Protein AF-A0A3M4UDH0-F1 (afdb_monomer)

Solvent-accessible surface area (backbone atoms only — not comparable to full-atom values): 4778 Å² total; per-residue (Å²): 132,92,74,84,60,96,80,56,93,66,86,55,70,69,49,54,55,49,48,49,68,74,40,75,86,57,77,43,78,56,75,92,46,84,79,57,95,83,54,86,55,45,65,68,58,45,55,53,49,33,51,74,71,73,45,45,94,40,49,46,72,70,60,94,88,63,85,87,86,134

Structure (mmCIF, N/CA/C/O backbone):
data_AF-A0A3M4UDH0-F1
#
_entry.id   AF-A0A3M4UDH0-F1
#
loop_
_atom_site.group_PDB
_atom_site.id
_atom_site.type_symbol
_atom_site.label_atom_id
_atom_site.label_alt_id
_atom_site.label_comp_id
_atom_site.label_asym_id
_atom_site.label_entity_id
_atom_site.label_seq_id
_atom_site.pdbx_PDB_ins_code
_atom_site.Cartn_x
_atom_site.Cartn_y
_atom_site.Cartn_z
_atom_site.occupancy
_atom_site.B_iso_or_equiv
_atom_site.auth_seq_id
_atom_site.auth_comp_id
_atom_site.auth_asym_id
_atom_site.auth_atom_id
_atom_site.pdbx_PDB_model_num
ATOM 1 N N . MET A 1 1 ? 2.936 14.491 -9.788 1.00 50.81 1 MET A N 1
ATOM 2 C CA . MET A 1 1 ? 2.554 13.264 -10.519 1.00 50.81 1 MET A CA 1
ATOM 3 C C . MET A 1 1 ? 1.034 13.266 -10.699 1.00 50.81 1 MET A C 1
ATOM 5 O O . MET A 1 1 ? 0.374 14.028 -10.001 1.00 50.81 1 MET A O 1
ATOM 9 N N . MET A 1 2 ? 0.488 12.555 -11.691 1.00 48.91 2 MET A N 1
ATOM 10 C CA . MET A 1 2 ? -0.936 12.634 -12.067 1.00 48.91 2 MET A CA 1
ATOM 11 C C . MET A 1 2 ? -1.833 11.942 -11.028 1.00 48.91 2 MET A C 1
ATOM 13 O O . MET A 1 2 ? -1.755 10.730 -10.868 1.00 48.91 2 MET A O 1
ATOM 17 N N . THR A 1 3 ? -2.711 12.693 -10.361 1.00 51.81 3 THR A N 1
ATOM 18 C CA . THR A 1 3 ? -3.756 12.160 -9.473 1.00 51.81 3 THR A CA 1
ATOM 19 C C . THR A 1 3 ? -5.068 11.992 -10.248 1.00 51.81 3 THR A C 1
ATOM 21 O O . THR A 1 3 ? -5.458 12.875 -11.011 1.00 51.81 3 THR A O 1
ATOM 24 N N . GLY A 1 4 ? -5.744 10.847 -10.098 1.00 58.12 4 GLY A N 1
ATOM 25 C CA . GLY A 1 4 ? -7.121 10.660 -10.578 1.00 58.12 4 GLY A CA 1
ATOM 26 C C . GLY A 1 4 ? -7.325 10.824 -12.092 1.00 58.12 4 GLY A C 1
ATOM 27 O O . GLY A 1 4 ? -8.193 11.584 -12.529 1.00 58.12 4 GLY A O 1
ATOM 28 N N . TYR A 1 5 ? -6.547 10.123 -12.926 1.00 60.78 5 TYR A N 1
ATOM 29 C CA . TYR A 1 5 ? -6.749 10.179 -14.377 1.00 60.78 5 TYR A CA 1
ATOM 30 C C . TYR A 1 5 ? -8.069 9.494 -14.764 1.00 60.78 5 TYR A C 1
ATOM 32 O O . TYR A 1 5 ? -8.228 8.288 -14.591 1.00 60.78 5 TYR A O 1
ATOM 40 N N . LYS A 1 6 ? -9.011 10.250 -15.345 1.00 63.84 6 LYS A N 1
ATOM 41 C CA . LYS A 1 6 ? -10.319 9.751 -15.828 1.00 63.84 6 LYS A CA 1
ATOM 42 C C . LYS A 1 6 ? -10.233 8.656 -16.909 1.00 63.84 6 LYS A C 1
ATOM 44 O O . LYS A 1 6 ? -11.262 8.090 -17.258 1.00 63.84 6 LYS A O 1
ATOM 49 N N . GLY A 1 7 ? -9.040 8.370 -17.432 1.00 70.44 7 GLY A N 1
ATOM 50 C CA . GLY A 1 7 ? -8.754 7.250 -18.334 1.00 70.44 7 GLY A CA 1
ATOM 51 C C . GLY A 1 7 ? -7.787 6.217 -17.751 1.00 70.44 7 GLY A C 1
ATOM 52 O O . GLY A 1 7 ? -7.202 5.454 -18.513 1.00 70.44 7 GLY A O 1
ATOM 53 N N . SER A 1 8 ? -7.543 6.234 -16.433 1.00 81.56 8 SER A N 1
ATOM 54 C CA . SER A 1 8 ? -6.705 5.222 -15.792 1.00 81.56 8 SER A CA 1
ATOM 55 C C . SER A 1 8 ? -7.384 3.866 -15.916 1.00 81.56 8 SER A C 1
ATOM 57 O O . SER A 1 8 ? -8.582 3.734 -15.670 1.00 81.56 8 SER A O 1
ATOM 59 N N . ILE A 1 9 ? -6.606 2.857 -16.286 1.00 88.44 9 ILE A N 1
ATOM 60 C CA . ILE A 1 9 ? -7.077 1.474 -16.388 1.00 88.44 9 ILE A CA 1
ATOM 61 C C . ILE A 1 9 ? -7.081 0.758 -15.029 1.00 88.44 9 ILE A C 1
ATOM 63 O O . ILE A 1 9 ? -7.675 -0.310 -14.907 1.00 88.44 9 ILE A O 1
ATOM 67 N N . ILE A 1 10 ? -6.430 1.344 -14.016 1.00 91.00 10 ILE A N 1
ATOM 68 C CA . ILE A 1 10 ? -6.298 0.806 -12.655 1.00 91.00 10 ILE A CA 1
ATOM 69 C C . ILE A 1 10 ? -6.474 1.896 -11.586 1.00 91.00 10 ILE A C 1
ATOM 71 O O . ILE A 1 10 ? -6.531 3.091 -11.885 1.00 91.00 10 ILE A O 1
ATOM 75 N N . MET A 1 11 ? -6.560 1.459 -10.330 1.00 93.94 11 MET A N 1
ATOM 76 C CA . MET A 1 11 ? -6.742 2.307 -9.151 1.00 93.94 11 MET A CA 1
ATOM 77 C C . MET A 1 11 ? -5.467 3.077 -8.780 1.00 93.94 11 MET A C 1
ATOM 79 O O . MET A 1 11 ? -4.361 2.561 -8.931 1.00 93.94 11 MET A O 1
ATOM 83 N N . GLY A 1 12 ? -5.636 4.292 -8.254 1.00 93.94 12 GLY A N 1
ATOM 84 C CA . GLY A 1 12 ? -4.566 5.110 -7.674 1.00 93.94 12 GLY A CA 1
ATOM 85 C C . GLY A 1 12 ? -4.769 5.402 -6.182 1.00 93.94 12 GLY A C 1
ATOM 86 O O . GLY A 1 12 ? -5.651 4.851 -5.524 1.00 93.94 12 GLY A O 1
ATOM 87 N N . GLU A 1 13 ? -3.974 6.322 -5.634 1.00 95.44 13 GLU A N 1
ATOM 88 C CA . GLU A 1 13 ? -4.002 6.684 -4.205 1.00 95.44 13 GLU A CA 1
ATOM 89 C C . GLU A 1 13 ? -5.371 7.207 -3.719 1.00 95.44 13 GLU A C 1
ATOM 91 O O . GLU A 1 13 ? -5.818 6.895 -2.613 1.00 95.44 13 GLU A O 1
ATOM 96 N N . GLU A 1 14 ? -6.102 7.940 -4.565 1.00 94.88 14 GLU A N 1
ATOM 97 C CA . GLU A 1 14 ? -7.440 8.446 -4.233 1.00 94.88 14 GLU A CA 1
ATOM 98 C C . GLU A 1 14 ? -8.490 7.329 -4.149 1.00 94.88 14 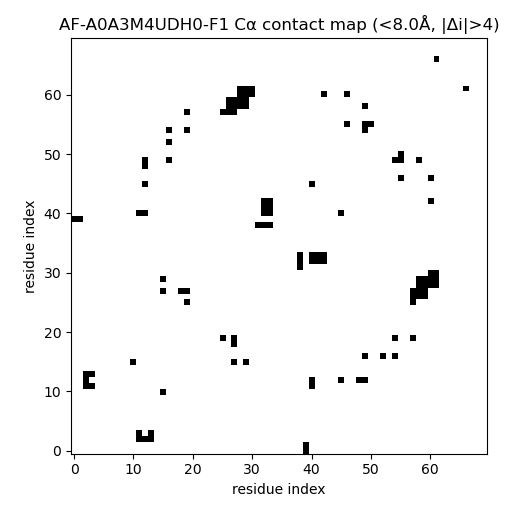GLU A C 1
ATOM 100 O O . GLU A 1 14 ? -9.469 7.444 -3.404 1.00 94.88 14 GLU A O 1
ATOM 105 N N . ASP A 1 15 ? -8.306 6.244 -4.907 1.00 95.44 15 ASP A N 1
ATOM 106 C CA . ASP A 1 15 ? -9.161 5.061 -4.830 1.00 95.44 15 ASP A CA 1
ATOM 107 C C . ASP A 1 15 ? -8.929 4.311 -3.516 1.00 95.44 15 ASP A C 1
ATOM 109 O O . ASP A 1 15 ? -9.899 3.874 -2.900 1.00 95.44 15 ASP A O 1
ATOM 113 N N . VAL A 1 16 ? -7.685 4.253 -3.021 1.00 97.00 16 VAL A N 1
ATOM 114 C CA . VAL A 1 16 ? -7.363 3.698 -1.692 1.00 97.00 16 VAL A CA 1
ATOM 115 C C . VAL A 1 16 ? -8.092 4.476 -0.591 1.00 97.00 16 VAL A C 1
ATOM 117 O O . VAL A 1 16 ? -8.716 3.878 0.289 1.00 97.00 16 VAL A O 1
ATOM 120 N N . LEU A 1 17 ? -8.101 5.812 -0.664 1.00 97.12 17 LEU A N 1
ATOM 121 C CA . LEU A 1 17 ? -8.854 6.646 0.280 1.00 97.12 17 LEU A CA 1
ATOM 122 C C . LEU A 1 17 ? -10.369 6.442 0.164 1.00 97.12 17 LEU A C 1
ATOM 124 O O . LEU A 1 17 ? -11.072 6.400 1.176 1.00 97.12 17 LEU A O 1
ATOM 128 N N . ARG A 1 18 ? -10.901 6.331 -1.059 1.00 96.94 18 ARG A N 1
ATOM 129 C CA . ARG A 1 18 ? -12.326 6.030 -1.263 1.00 96.94 18 ARG A CA 1
ATOM 130 C C . ARG A 1 18 ? -12.695 4.662 -0.696 1.00 96.94 18 ARG A C 1
ATOM 132 O O . ARG A 1 18 ? -13.711 4.567 -0.011 1.00 96.94 18 ARG A O 1
ATOM 139 N N . ALA A 1 19 ? -11.869 3.643 -0.919 1.00 97.06 19 ALA A N 1
ATOM 140 C CA . ALA A 1 19 ? -12.073 2.303 -0.386 1.00 97.06 19 ALA A CA 1
ATOM 141 C C . ALA A 1 19 ? -12.075 2.301 1.150 1.00 97.06 19 ALA A C 1
ATOM 143 O O . ALA A 1 19 ? -12.978 1.719 1.750 1.00 97.06 19 ALA A O 1
ATOM 144 N N . SER A 1 20 ? -11.146 3.021 1.796 1.00 97.44 20 SER A N 1
ATOM 145 C CA . SER A 1 20 ? -11.080 3.074 3.267 1.00 97.44 20 SER A CA 1
ATOM 146 C C . SER A 1 20 ? -12.316 3.731 3.890 1.00 97.44 20 SER A C 1
ATOM 148 O O . SER A 1 20 ? -12.794 3.301 4.943 1.00 97.44 20 SER A O 1
ATOM 150 N N . LYS A 1 21 ? -12.883 4.735 3.205 1.00 96.94 21 LYS A N 1
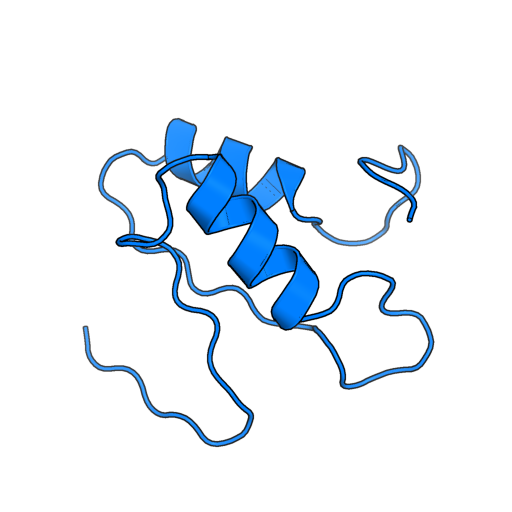ATOM 151 C CA . LYS A 1 21 ? -14.129 5.408 3.601 1.00 96.94 21 LYS A CA 1
ATOM 152 C C . LYS A 1 21 ? -15.369 4.550 3.356 1.00 96.94 21 LYS A C 1
ATOM 154 O O . LYS A 1 21 ? -16.297 4.601 4.164 1.00 96.94 21 LYS A O 1
ATOM 159 N N . ALA A 1 22 ? -15.399 3.803 2.252 1.00 98.12 22 ALA A N 1
ATOM 160 C CA . ALA A 1 22 ? -16.526 2.954 1.877 1.00 98.12 22 ALA A CA 1
ATOM 161 C C . ALA A 1 22 ? -16.625 1.704 2.765 1.00 98.12 22 ALA A C 1
ATOM 163 O O . ALA A 1 22 ? -17.712 1.364 3.224 1.00 98.12 22 ALA A O 1
ATOM 164 N N . ALA A 1 23 ? -15.495 1.059 3.056 1.00 97.31 23 ALA A N 1
ATOM 165 C CA . ALA A 1 23 ? -15.414 -0.124 3.903 1.00 97.31 23 ALA A CA 1
ATOM 166 C C . ALA A 1 23 ? -14.684 0.222 5.205 1.00 97.31 23 ALA A C 1
ATOM 168 O O . ALA A 1 23 ? -13.491 -0.030 5.347 1.00 97.31 23 ALA A O 1
ATOM 169 N N . LYS A 1 24 ? -15.391 0.835 6.162 1.00 95.31 24 LYS A N 1
ATOM 170 C CA . LYS A 1 24 ? -14.791 1.420 7.377 1.00 95.31 24 LYS A CA 1
ATOM 171 C C . LYS A 1 24 ? -14.110 0.425 8.319 1.00 95.31 24 LYS A C 1
ATOM 173 O O . LYS A 1 24 ? -13.279 0.869 9.098 1.00 95.31 24 LYS A O 1
ATOM 178 N N . ASP A 1 25 ? -14.387 -0.865 8.201 1.00 95.06 25 ASP A N 1
ATOM 179 C CA . ASP A 1 25 ? -13.806 -1.892 9.076 1.00 95.06 25 ASP A CA 1
ATOM 180 C C . ASP A 1 25 ? -12.841 -2.828 8.330 1.00 95.06 25 ASP A C 1
ATOM 182 O O . ASP A 1 25 ? -12.270 -3.741 8.916 1.00 95.06 25 ASP A O 1
ATOM 186 N N . ALA A 1 26 ? -12.626 -2.601 7.029 1.00 97.00 26 ALA A N 1
ATOM 187 C CA . ALA A 1 26 ? -11.738 -3.426 6.220 1.00 97.00 26 ALA A CA 1
ATOM 188 C C . ALA A 1 26 ? -10.266 -3.007 6.354 1.00 97.00 26 ALA A C 1
ATOM 190 O O . ALA A 1 26 ? -9.939 -1.815 6.453 1.00 97.00 26 ALA A O 1
ATOM 191 N N . LYS A 1 27 ? -9.377 -3.995 6.264 1.00 97.50 27 LYS A N 1
ATOM 192 C CA . LYS A 1 27 ? -7.949 -3.805 5.998 1.00 97.50 27 LYS A CA 1
ATOM 193 C C . LYS A 1 27 ? -7.729 -3.779 4.481 1.00 97.50 27 LYS A C 1
ATOM 195 O O . LYS A 1 27 ? -8.321 -4.582 3.763 1.00 97.50 27 LYS A O 1
ATOM 200 N N . ILE A 1 28 ? -6.933 -2.835 3.987 1.00 98.31 28 ILE A N 1
ATOM 201 C CA . ILE A 1 28 ? -6.637 -2.674 2.558 1.00 98.31 28 ILE A CA 1
ATOM 202 C C . ILE A 1 28 ? -5.203 -3.121 2.315 1.00 98.31 28 ILE A C 1
ATOM 204 O O . ILE A 1 28 ? -4.299 -2.641 2.988 1.00 98.31 28 ILE A O 1
ATOM 208 N N . VAL A 1 29 ? -4.989 -3.983 1.323 1.00 98.38 29 VAL A N 1
ATOM 209 C CA . VAL A 1 29 ? -3.648 -4.358 0.859 1.00 98.38 29 VAL A CA 1
ATOM 210 C C . VAL A 1 29 ? -3.445 -3.757 -0.527 1.00 98.38 29 VAL A C 1
ATOM 212 O O . VAL A 1 29 ? -4.120 -4.146 -1.480 1.00 98.38 29 VAL A O 1
ATOM 215 N N . ALA A 1 30 ? -2.554 -2.773 -0.635 1.00 97.88 30 ALA A N 1
ATOM 216 C CA . ALA A 1 30 ? -2.260 -2.098 -1.892 1.00 97.88 30 ALA A CA 1
ATOM 217 C C . ALA A 1 30 ? -1.076 -2.765 -2.601 1.00 97.88 30 ALA A C 1
ATOM 219 O O . ALA A 1 30 ? 0.011 -2.889 -2.042 1.00 97.88 30 ALA A O 1
ATOM 220 N N . VAL A 1 31 ? -1.292 -3.176 -3.850 1.00 97.12 31 VAL A N 1
ATOM 221 C CA . VAL A 1 31 ? -0.324 -3.904 -4.687 1.00 97.12 31 VAL A CA 1
ATOM 222 C C . VAL A 1 31 ? -0.239 -3.267 -6.076 1.00 97.12 31 VAL A C 1
ATOM 224 O O . VAL A 1 31 ? -0.835 -2.220 -6.313 1.00 97.12 31 VAL A O 1
ATOM 227 N N . HIS A 1 32 ? 0.465 -3.918 -7.007 1.00 95.94 32 HIS A N 1
ATOM 228 C CA . HIS A 1 32 ? 0.577 -3.479 -8.401 1.00 95.94 32 HIS A CA 1
ATOM 229 C C . HIS A 1 32 ? 1.277 -2.111 -8.539 1.00 95.94 32 HIS A C 1
ATOM 231 O O . HIS A 1 32 ? 0.798 -1.209 -9.223 1.00 95.94 32 HIS A O 1
ATOM 237 N N . MET A 1 33 ? 2.433 -1.983 -7.881 1.00 95.81 33 MET A N 1
ATOM 238 C CA . MET A 1 33 ? 3.332 -0.822 -7.911 1.00 95.81 33 MET A CA 1
ATOM 239 C C . MET A 1 33 ? 4.781 -1.299 -8.120 1.00 95.81 33 MET A C 1
ATOM 241 O O . MET A 1 33 ? 5.097 -2.452 -7.832 1.00 95.81 33 MET A O 1
ATOM 245 N N . ASP A 1 34 ? 5.645 -0.418 -8.629 1.00 92.62 34 ASP A N 1
ATOM 246 C CA . ASP A 1 34 ? 7.099 -0.597 -8.830 1.00 92.62 34 ASP A CA 1
ATOM 247 C C . ASP A 1 34 ? 7.567 -1.868 -9.576 1.00 92.62 34 ASP A C 1
ATOM 249 O O . ASP A 1 34 ? 8.716 -2.278 -9.432 1.00 92.62 34 ASP A O 1
ATOM 253 N N . ALA A 1 35 ? 6.711 -2.494 -10.389 1.00 92.94 35 ALA A N 1
ATOM 254 C CA . ALA A 1 35 ? 7.052 -3.725 -11.114 1.00 92.94 35 ALA A CA 1
ATOM 255 C C . ALA A 1 35 ? 7.151 -3.548 -12.640 1.00 92.94 35 ALA A C 1
ATOM 257 O O . ALA A 1 35 ? 7.956 -4.214 -13.288 1.00 92.94 35 ALA A O 1
ATOM 258 N N . ILE A 1 36 ? 6.333 -2.674 -13.240 1.00 89.62 36 ILE A N 1
ATOM 259 C CA . ILE A 1 36 ? 6.269 -2.477 -14.700 1.00 89.62 36 ILE A CA 1
ATOM 260 C C . ILE A 1 36 ? 6.265 -0.991 -15.067 1.00 89.62 36 ILE A C 1
ATOM 262 O O . ILE A 1 36 ? 5.814 -0.136 -14.312 1.00 89.62 36 ILE A O 1
ATOM 266 N N . ASN A 1 37 ? 6.749 -0.685 -16.269 1.00 85.94 37 ASN A N 1
ATOM 267 C CA . ASN A 1 37 ? 7.099 0.666 -16.724 1.00 85.94 37 ASN A CA 1
ATOM 268 C C . ASN A 1 37 ? 5.950 1.688 -16.831 1.00 85.94 37 ASN A C 1
ATOM 270 O O . ASN A 1 37 ? 6.225 2.876 -16.966 1.00 85.94 37 ASN A O 1
ATOM 274 N N . HIS A 1 38 ? 4.690 1.254 -16.824 1.00 86.94 38 HIS A N 1
ATOM 275 C CA . HIS A 1 38 ? 3.524 2.140 -16.922 1.00 86.94 38 HIS A CA 1
ATOM 276 C C . HIS A 1 38 ? 2.822 2.371 -15.578 1.00 86.94 38 HIS A C 1
ATOM 278 O O . HIS A 1 38 ? 1.800 3.055 -15.531 1.00 86.94 38 HIS A O 1
ATOM 284 N N . MET A 1 39 ? 3.357 1.819 -14.486 1.00 86.81 39 MET A N 1
ATOM 285 C CA . MET A 1 39 ? 2.918 2.169 -13.140 1.00 86.81 39 MET A CA 1
ATOM 286 C C . MET A 1 39 ? 3.381 3.591 -12.831 1.00 86.81 39 MET A C 1
ATOM 288 O O . MET A 1 39 ? 4.574 3.881 -12.830 1.00 86.81 39 MET A O 1
ATOM 292 N N . SER A 1 40 ? 2.427 4.485 -12.591 1.00 88.44 40 SER A N 1
ATOM 293 C CA . SER A 1 40 ? 2.704 5.894 -12.301 1.00 88.44 40 SER A CA 1
ATOM 294 C C . SER A 1 40 ? 2.708 6.230 -10.809 1.00 88.44 40 SER A C 1
ATOM 296 O O . SER A 1 40 ? 2.931 7.386 -10.470 1.00 88.44 40 SER A O 1
ATOM 298 N N . LEU A 1 41 ? 2.377 5.262 -9.948 1.00 93.75 41 LEU A N 1
ATOM 299 C CA . LEU A 1 41 ? 2.331 5.404 -8.496 1.00 93.75 41 LEU A CA 1
ATOM 300 C C . LEU A 1 41 ? 3.344 4.445 -7.875 1.00 93.75 41 LEU A C 1
ATOM 302 O O . LEU A 1 41 ? 3.296 3.2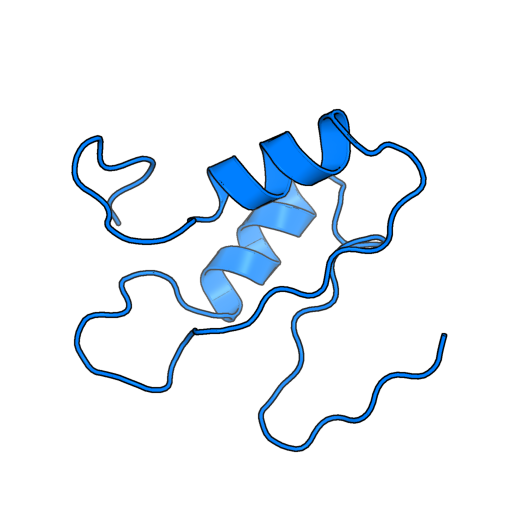42 -8.142 1.00 93.75 41 LEU A O 1
ATOM 306 N N . THR A 1 42 ? 4.223 4.981 -7.038 1.00 96.00 42 THR A N 1
ATOM 307 C CA . THR A 1 42 ? 5.206 4.196 -6.286 1.00 96.00 42 THR 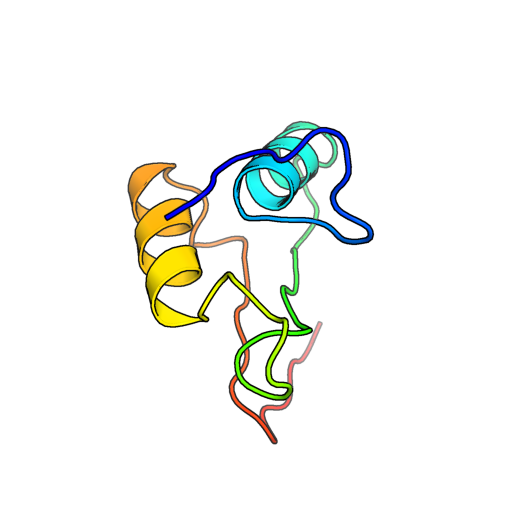A CA 1
ATOM 308 C C . THR A 1 42 ? 4.700 3.825 -4.892 1.00 96.00 42 THR A C 1
ATOM 310 O O . THR A 1 42 ? 3.822 4.492 -4.328 1.00 96.00 42 THR A O 1
ATOM 313 N N . ARG A 1 43 ? 5.293 2.791 -4.275 1.00 98.06 43 ARG A N 1
ATOM 314 C CA . ARG A 1 43 ? 5.015 2.460 -2.864 1.00 98.06 43 ARG A CA 1
ATOM 315 C C . ARG A 1 43 ? 5.293 3.632 -1.922 1.00 98.06 43 ARG A C 1
ATOM 317 O O . ARG A 1 43 ? 4.533 3.845 -0.979 1.00 98.06 43 ARG A O 1
ATOM 324 N N . GLU A 1 44 ? 6.366 4.390 -2.151 1.00 97.94 44 GLU A N 1
ATOM 325 C CA . GLU A 1 44 ? 6.751 5.527 -1.302 1.00 97.94 44 GLU A CA 1
ATOM 326 C C . GLU A 1 44 ? 5.727 6.668 -1.368 1.00 97.94 44 GLU A C 1
ATOM 328 O O . GLU A 1 44 ? 5.330 7.215 -0.331 1.00 97.94 44 GLU A O 1
ATOM 333 N N . GLU A 1 45 ? 5.244 6.989 -2.569 1.00 97.44 45 GLU A N 1
ATOM 334 C CA . GLU A 1 45 ? 4.179 7.974 -2.759 1.00 97.44 45 GLU A CA 1
ATOM 335 C C . GLU A 1 45 ? 2.905 7.544 -2.036 1.00 97.44 45 GLU A C 1
ATOM 337 O O . GLU A 1 45 ? 2.345 8.328 -1.265 1.00 97.44 45 GLU A O 1
ATOM 342 N N . LEU A 1 46 ? 2.498 6.276 -2.180 1.00 97.94 46 LEU A N 1
ATOM 343 C CA . LEU A 1 46 ? 1.309 5.780 -1.497 1.00 97.94 46 LEU A CA 1
ATOM 344 C C . LEU A 1 46 ? 1.480 5.789 0.030 1.00 97.94 46 LEU A C 1
ATOM 346 O O . LEU A 1 46 ? 0.570 6.237 0.728 1.00 97.94 46 LEU A O 1
ATOM 350 N N . ARG A 1 47 ? 2.639 5.371 0.567 1.00 98.44 47 ARG A N 1
ATOM 351 C CA . ARG A 1 47 ? 2.958 5.451 2.011 1.00 98.44 47 ARG A CA 1
ATOM 352 C C . ARG A 1 47 ? 2.830 6.885 2.531 1.00 98.44 47 ARG A C 1
ATOM 354 O O . ARG A 1 47 ? 2.247 7.119 3.592 1.00 98.44 47 ARG A O 1
ATOM 361 N N . THR A 1 48 ? 3.348 7.847 1.774 1.00 98.38 48 THR A N 1
ATOM 362 C CA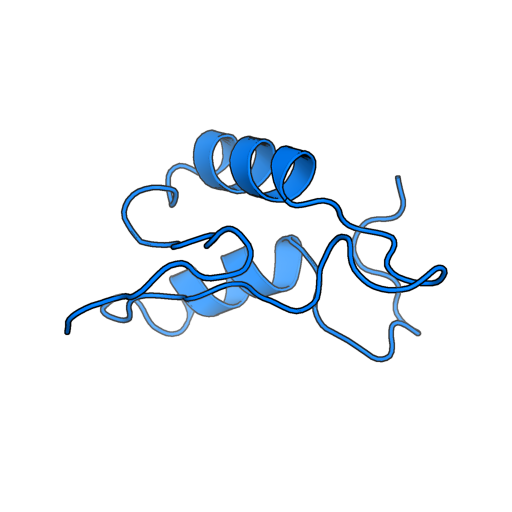 . THR A 1 48 ? 3.275 9.276 2.103 1.00 98.38 48 THR A CA 1
ATOM 363 C C . THR A 1 48 ? 1.830 9.766 2.097 1.00 98.38 48 THR A C 1
ATOM 365 O O . THR A 1 48 ? 1.394 10.456 3.025 1.00 98.38 48 THR A O 1
ATOM 368 N N . TYR A 1 49 ? 1.063 9.370 1.083 1.00 98.06 49 TYR A N 1
ATOM 369 C CA . TYR A 1 49 ? -0.332 9.745 0.934 1.00 98.06 49 TYR A CA 1
ATOM 370 C C . TYR A 1 49 ? -1.203 9.192 2.068 1.00 98.06 49 TYR A C 1
ATOM 372 O O . TYR A 1 49 ? -1.910 9.962 2.719 1.00 98.06 49 TYR A O 1
ATOM 380 N N . VAL A 1 50 ? -1.129 7.891 2.371 1.00 98.19 50 VAL A N 1
ATOM 381 C CA . VAL A 1 50 ? -1.973 7.275 3.414 1.00 98.19 50 VAL A CA 1
ATOM 382 C C . VAL A 1 50 ? -1.689 7.848 4.799 1.00 98.19 50 VAL A C 1
ATOM 384 O O . VAL A 1 50 ? -2.632 8.080 5.554 1.00 98.19 50 VAL A O 1
ATOM 387 N N . LYS A 1 51 ? -0.424 8.180 5.091 1.00 98.50 51 LYS A N 1
ATOM 388 C CA . LYS A 1 51 ? -0.029 8.870 6.326 1.00 98.50 51 LYS A CA 1
ATOM 389 C C . LYS A 1 51 ? -0.608 10.282 6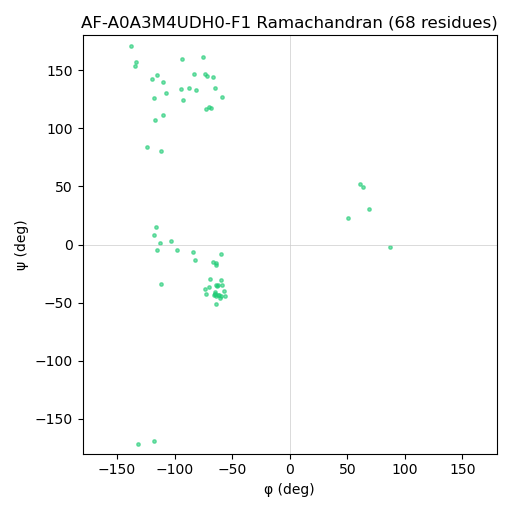.397 1.00 98.50 51 LYS A C 1
ATOM 391 O O . LYS A 1 51 ? -1.116 10.694 7.433 1.00 98.50 51 LYS A O 1
ATOM 396 N N . LYS A 1 52 ? -0.580 11.031 5.289 1.00 98.38 52 LYS A N 1
ATOM 397 C CA . LYS A 1 52 ? -1.195 12.367 5.208 1.00 98.38 52 LYS A CA 1
ATOM 398 C C . LYS A 1 52 ? -2.713 12.318 5.419 1.00 98.38 52 LYS A C 1
ATOM 400 O O . LYS A 1 52 ? -3.273 13.252 5.985 1.00 98.38 52 LYS A O 1
ATOM 405 N N . GLN A 1 53 ? -3.373 11.257 4.957 1.00 98.00 53 GLN A N 1
ATOM 406 C CA . GLN A 1 53 ? -4.817 11.066 5.120 1.00 98.00 53 GLN A CA 1
ATOM 407 C C . GLN A 1 53 ? -5.209 10.445 6.474 1.00 98.00 53 GLN A C 1
ATOM 409 O O . GLN A 1 53 ? -6.403 10.360 6.761 1.00 98.00 53 GLN A O 1
ATOM 414 N N . GLY A 1 54 ? -4.244 10.017 7.296 1.00 97.94 54 GLY A N 1
ATOM 415 C CA . GLY A 1 54 ? -4.494 9.390 8.598 1.00 97.94 54 GLY A CA 1
ATOM 416 C C . GLY A 1 54 ? -5.127 7.999 8.502 1.00 97.94 54 GLY A C 1
ATOM 417 O O . GLY A 1 54 ? -5.946 7.635 9.346 1.00 97.94 54 GLY A O 1
ATOM 418 N N . ILE A 1 55 ? -4.827 7.249 7.435 1.00 97.94 55 ILE A N 1
ATOM 419 C CA . ILE A 1 55 ? -5.364 5.897 7.196 1.00 97.94 55 ILE A CA 1
ATOM 420 C C . ILE A 1 55 ? -4.266 4.825 7.146 1.00 97.94 55 ILE A C 1
ATOM 422 O O . ILE A 1 55 ? -4.546 3.676 6.812 1.00 97.94 55 ILE A O 1
ATOM 426 N N . GLU A 1 56 ? -3.023 5.174 7.476 1.00 97.88 56 GLU A N 1
ATOM 427 C CA . GLU A 1 56 ? -1.849 4.302 7.375 1.00 97.88 56 GLU A CA 1
ATOM 428 C C . GLU A 1 56 ? -1.954 3.028 8.219 1.00 97.88 56 GLU A C 1
ATOM 430 O O . GLU A 1 56 ? -1.451 1.987 7.816 1.00 97.88 56 GLU A O 1
ATOM 435 N N . SER A 1 57 ? -2.667 3.065 9.347 1.00 96.81 57 SER A N 1
ATOM 436 C CA . SER A 1 57 ? -2.882 1.889 10.206 1.00 96.81 57 SER A CA 1
ATOM 437 C C . SER A 1 57 ? -3.731 0.796 9.546 1.00 96.81 57 SER A C 1
ATOM 439 O O . SER A 1 57 ? -3.772 -0.340 10.023 1.00 96.81 57 SER A O 1
ATOM 441 N N . ARG A 1 58 ? -4.421 1.134 8.452 1.00 96.94 58 ARG A N 1
ATOM 442 C CA . ARG A 1 58 ? -5.375 0.267 7.756 1.00 96.94 58 ARG A CA 1
ATOM 443 C C . ARG A 1 58 ? -4.960 -0.114 6.344 1.00 96.94 58 ARG A C 1
ATOM 445 O O . ARG A 1 58 ? -5.680 -0.887 5.711 1.00 96.94 58 ARG A O 1
ATOM 452 N N . VAL A 1 59 ? -3.854 0.432 5.848 1.00 98.38 59 VAL A N 1
ATOM 453 C CA . VAL A 1 59 ? -3.360 0.163 4.499 1.00 98.38 59 VAL A CA 1
ATOM 454 C C . VAL A 1 59 ? -2.003 -0.521 4.599 1.00 98.38 59 VAL A C 1
ATOM 456 O O . VAL A 1 59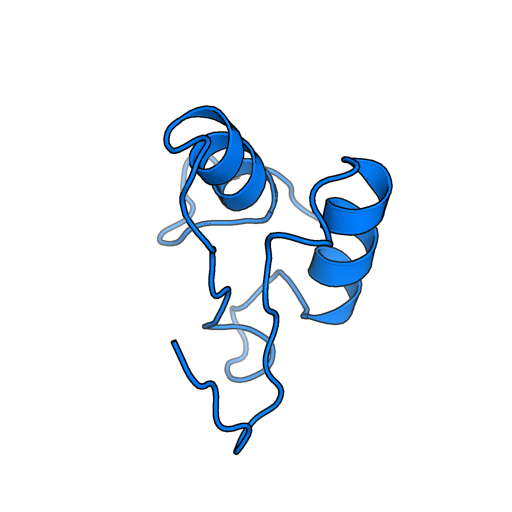 ? -1.004 0.122 4.915 1.00 98.38 59 VAL A O 1
ATOM 459 N N . ASP A 1 60 ? -1.961 -1.816 4.295 1.00 98.44 60 ASP A N 1
ATOM 460 C CA . ASP A 1 60 ? -0.703 -2.527 4.104 1.00 98.44 60 ASP A CA 1
ATOM 461 C C . ASP A 1 60 ? -0.188 -2.274 2.687 1.00 98.44 60 ASP A C 1
ATOM 463 O O . ASP A 1 60 ? -0.913 -2.393 1.698 1.00 98.44 60 ASP A O 1
ATOM 467 N N . ILE A 1 61 ? 1.095 -1.943 2.598 1.00 98.44 61 ILE A N 1
ATOM 468 C CA . ILE A 1 61 ? 1.821 -1.738 1.344 1.00 98.44 61 ILE A CA 1
ATOM 469 C C . ILE A 1 61 ? 3.017 -2.695 1.405 1.00 98.44 61 ILE A C 1
ATOM 471 O O . ILE A 1 61 ? 4.070 -2.312 1.926 1.00 98.44 61 ILE A O 1
ATOM 475 N N . PRO A 1 62 ? 2.840 -3.975 1.032 1.00 98.31 62 PRO A N 1
ATOM 476 C CA . PRO A 1 62 ? 3.890 -4.978 1.146 1.00 98.31 62 PRO A CA 1
ATOM 477 C C . PRO A 1 62 ? 5.005 -4.761 0.115 1.00 98.31 62 PRO A C 1
ATOM 479 O O . PRO A 1 62 ? 4.765 -4.367 -1.031 1.00 98.31 62 PRO A O 1
ATOM 482 N N . GLU A 1 63 ? 6.233 -5.060 0.532 1.00 98.12 63 GLU A N 1
ATOM 483 C CA . GLU A 1 63 ? 7.356 -5.262 -0.387 1.00 98.12 63 GLU A CA 1
ATOM 484 C C . GLU A 1 63 ? 7.234 -6.626 -1.079 1.00 98.12 63 GLU A C 1
ATOM 486 O O . GLU A 1 63 ? 6.520 -7.520 -0.608 1.00 98.12 63 GLU A O 1
ATOM 491 N N . ASP A 1 64 ? 7.941 -6.801 -2.193 1.00 97.75 64 ASP A N 1
ATOM 492 C CA . ASP A 1 64 ? 7.978 -8.083 -2.896 1.00 97.75 64 ASP A CA 1
ATOM 493 C C . ASP A 1 64 ? 8.513 -9.189 -1.968 1.00 97.75 64 ASP A C 1
ATOM 495 O O . ASP A 1 64 ? 9.569 -9.058 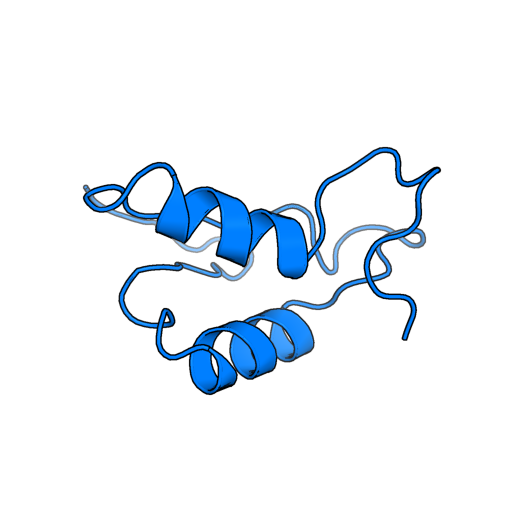-1.349 1.00 97.75 64 ASP A O 1
ATOM 499 N N . GLY A 1 65 ? 7.760 -10.287 -1.852 1.00 97.75 65 GLY A N 1
ATOM 500 C CA . GLY A 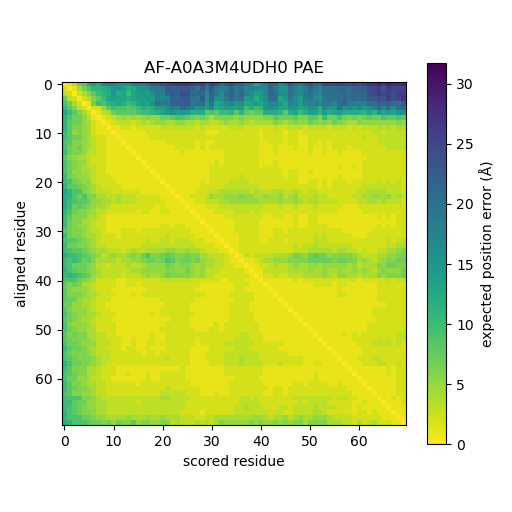1 65 ? 8.086 -11.413 -0.969 1.00 97.75 65 GLY A CA 1
ATOM 501 C C . GLY A 1 65 ? 7.577 -11.291 0.474 1.00 97.75 65 GLY A C 1
ATOM 502 O O . GLY A 1 65 ? 7.755 -12.230 1.250 1.00 97.75 65 GLY A O 1
ATOM 503 N N . ALA A 1 66 ? 6.918 -10.191 0.853 1.00 97.75 66 ALA A N 1
ATOM 504 C CA . ALA A 1 66 ? 6.298 -10.079 2.173 1.00 97.75 66 ALA A CA 1
ATOM 505 C C . ALA A 1 66 ? 5.113 -11.051 2.341 1.00 97.75 66 ALA A C 1
ATOM 507 O O . ALA A 1 66 ? 4.343 -11.289 1.411 1.00 97.75 66 ALA A O 1
ATOM 508 N N . SER A 1 67 ? 4.949 -11.584 3.555 1.00 97.69 67 SER A N 1
ATOM 509 C CA . SER A 1 67 ? 3.795 -12.400 3.961 1.00 97.69 67 SER A CA 1
ATOM 510 C C . SER A 1 67 ? 2.930 -11.625 4.954 1.00 97.69 67 SER A C 1
ATOM 512 O O . SER A 1 67 ? 3.462 -10.935 5.823 1.00 97.69 67 SER A O 1
ATOM 514 N N . LEU A 1 68 ? 1.607 -11.733 4.815 1.00 96.38 68 LEU A N 1
ATOM 515 C CA . LEU A 1 68 ? 0.618 -11.110 5.698 1.00 96.38 68 LEU A CA 1
ATOM 516 C C . LEU A 1 68 ? -0.246 -12.199 6.346 1.00 96.38 68 LEU A C 1
ATOM 518 O O . LEU A 1 68 ? -0.597 -13.178 5.687 1.00 96.38 68 LEU A O 1
ATOM 522 N N . GLU A 1 69 ? -0.603 -12.003 7.612 1.00 94.81 69 GLU A N 1
ATOM 523 C CA . GLU A 1 69 ? -1.513 -12.863 8.379 1.00 94.81 69 GLU A CA 1
ATOM 524 C C . GLU A 1 69 ? -2.786 -12.078 8.733 1.00 94.81 69 GLU A C 1
ATOM 526 O O . GLU A 1 69 ? -2.717 -10.863 8.952 1.00 94.81 69 GLU A O 1
ATOM 531 N N . PHE A 1 70 ? -3.937 -12.759 8.766 1.00 91.62 70 PHE A N 1
ATOM 532 C CA . PHE A 1 70 ? -5.268 -12.157 8.927 1.00 91.62 70 PHE A CA 1
ATOM 533 C C . PHE A 1 70 ? -6.108 -12.899 9.964 1.00 91.62 70 PHE A C 1
ATOM 535 O O . PHE A 1 70 ? -6.056 -14.151 9.969 1.00 91.62 70 PHE A O 1
#

Secondary structure (DSSP, 8-state):
---S-TT-SS--HHHHHHHHHHSTT--EE--S-SSSTT----HHHHHHHHHHTT-GGGEE-PPTT-----

Radius of gyration: 12.09 Å; Cα contacts (8 Å, |Δi|>4): 58; chains: 1; bounding box: 25×26×28 Å

Foldseek 3Di:
DDDDDPPDPDDDLVVVVVVCVVPVPAAAEDDDAPPDDPHPDHLVNSCVSCVVVVNNVRYHDDDPPDDDDD

Sequence (70 aa):
MMTGYKGSIIMGEEDVLRASKAAKDAKIVAVHMDAINHMSLTREELRTYVKKQGIESRVDIPEDGASLEF

Nearest PDB structures (foldseek):
  6brm-assembly4_G  TM=9.754E-01  e=3.157E-04  Pectobacterium carotovorum
  3rpc-assembly2_C  TM=9.446E-01  e=3.380E-04  Veillonella parvula DSM 2008
  6brm-assembly4_H  TM=9.858E-01  e=7.159E-04  Pectobacterium carotovorum
  6brm-assembly3_F  TM=9.757E-01  e=3.941E-03  Pectobacterium carotovorum

InterPro domains:
  IPR036866 Ribonuclease Z/Hydroxyacylglutathione hydrolase-like [G3DSA:3.60.15.10] (1-70)

pLDDT: mean 91.87, std 12.09, range [48.91, 98.5]

Organism: NCBI:txid264453

Mean predicted aligned error: 3.93 Å